Protein AF-A0A522NZZ8-F1 (afdb_monomer_lite)

Structure (mmCIF, N/CA/C/O backbone):
data_AF-A0A522NZZ8-F1
#
_entry.id   AF-A0A522NZZ8-F1
#
loop_
_atom_site.group_PDB
_atom_site.id
_atom_site.type_symbol
_atom_site.label_atom_id
_atom_site.label_alt_id
_atom_site.label_comp_id
_atom_site.label_asym_id
_atom_site.label_entity_id
_atom_site.label_seq_id
_atom_site.pdbx_PDB_ins_code
_atom_site.Cartn_x
_atom_site.Cartn_y
_atom_site.Cartn_z
_atom_site.occupancy
_atom_site.B_iso_or_equiv
_atom_site.auth_seq_id
_atom_site.auth_comp_id
_atom_site.auth_asym_id
_atom_site.auth_atom_id
_atom_site.pdbx_PDB_model_num
ATOM 1 N N . MET A 1 1 ? -1.265 -21.704 15.848 1.00 38.22 1 MET A N 1
ATOM 2 C CA . MET A 1 1 ? -2.306 -20.885 16.507 1.00 38.22 1 MET A CA 1
ATOM 3 C C . MET A 1 1 ? -2.219 -19.507 15.885 1.00 38.22 1 MET A C 1
ATOM 5 O O . MET A 1 1 ? -1.137 -18.942 15.918 1.00 38.22 1 MET A O 1
ATOM 9 N N . THR A 1 2 ? -3.279 -19.025 15.243 1.00 56.47 2 THR A N 1
ATOM 10 C CA . THR A 1 2 ? -3.314 -17.688 14.629 1.00 56.47 2 THR A CA 1
ATOM 11 C C . THR A 1 2 ? -3.551 -16.640 15.713 1.00 56.47 2 THR A C 1
ATOM 13 O O . THR A 1 2 ? -4.432 -16.822 16.555 1.00 56.47 2 THR A O 1
ATOM 16 N N . LEU A 1 3 ? -2.747 -15.577 15.728 1.00 60.06 3 LEU A N 1
ATOM 17 C CA . LEU A 1 3 ? -2.950 -14.445 16.633 1.00 60.06 3 LEU A CA 1
ATOM 18 C C . LEU A 1 3 ? -4.234 -13.693 16.232 1.00 60.06 3 LEU A C 1
ATOM 20 O O . LEU A 1 3 ? -4.506 -13.579 15.037 1.00 60.06 3 LEU A O 1
ATOM 24 N N . PRO A 1 4 ? -5.035 -13.203 17.194 1.00 67.12 4 PRO A N 1
ATOM 25 C CA . PRO A 1 4 ? -6.238 -12.439 16.883 1.00 67.12 4 PRO A CA 1
ATOM 26 C C . PRO A 1 4 ? -5.893 -11.102 16.209 1.00 67.12 4 PRO A C 1
ATOM 28 O O . PRO A 1 4 ? -4.883 -10.476 16.540 1.00 67.12 4 PRO A O 1
ATOM 31 N N . THR A 1 5 ? -6.742 -10.647 15.284 1.00 71.31 5 THR A N 1
ATOM 32 C CA . THR A 1 5 ? -6.598 -9.335 14.629 1.00 71.31 5 THR A CA 1
ATOM 33 C C . THR A 1 5 ? -6.908 -8.193 15.602 1.00 71.31 5 THR A C 1
ATOM 35 O O . THR A 1 5 ? -7.588 -8.378 16.616 1.00 71.31 5 THR A O 1
ATOM 38 N N . SER A 1 6 ? -6.461 -6.974 15.282 1.00 75.81 6 SER A N 1
ATOM 39 C CA . SER A 1 6 ? -6.810 -5.776 16.060 1.00 75.81 6 SER A CA 1
ATOM 40 C C . SER A 1 6 ? -8.327 -5.589 16.181 1.00 75.81 6 SER A C 1
ATOM 42 O O . SER A 1 6 ? -8.812 -5.262 17.262 1.00 75.81 6 SER A O 1
ATOM 44 N N . SER A 1 7 ? -9.094 -5.848 15.116 1.00 75.69 7 SER A N 1
ATOM 45 C CA . SER A 1 7 ? -10.559 -5.766 15.150 1.00 75.69 7 SER A CA 1
ATOM 46 C C . SER A 1 7 ? -11.206 -6.824 16.040 1.00 75.69 7 SER A C 1
ATOM 48 O O . SER A 1 7 ? -12.171 -6.516 16.743 1.00 75.69 7 SER A O 1
ATOM 50 N N . GLN A 1 8 ? -10.658 -8.041 16.080 1.00 76.12 8 GLN A N 1
ATOM 51 C CA . GLN A 1 8 ? -11.112 -9.097 16.986 1.00 76.12 8 GLN A CA 1
ATOM 52 C C . GLN A 1 8 ? -10.849 -8.720 18.446 1.00 76.12 8 GLN A C 1
ATOM 54 O O . GLN A 1 8 ? -11.754 -8.829 19.270 1.00 76.12 8 GLN A O 1
ATOM 59 N N . LEU A 1 9 ? -9.656 -8.204 18.761 1.00 80.81 9 LEU A N 1
ATOM 60 C CA . LEU A 1 9 ? -9.330 -7.723 20.108 1.00 80.81 9 LEU A CA 1
ATOM 61 C C . LEU A 1 9 ? -10.238 -6.564 20.535 1.00 80.81 9 LEU A C 1
ATOM 63 O O . LEU A 1 9 ? -10.758 -6.570 21.647 1.00 80.81 9 LEU A O 1
ATOM 67 N N . ILE A 1 10 ? -10.478 -5.597 19.647 1.00 83.56 10 ILE A N 1
ATOM 68 C CA . ILE A 1 10 ? -11.380 -4.476 19.929 1.00 83.56 10 ILE A CA 1
ATOM 69 C C . ILE A 1 10 ? -12.821 -4.963 20.120 1.00 83.56 10 ILE A C 1
ATOM 71 O O . ILE A 1 10 ? -13.505 -4.478 21.014 1.00 83.56 10 ILE A O 1
ATOM 75 N N . SER A 1 11 ? -13.278 -5.942 19.339 1.00 81.31 11 SER A N 1
ATOM 76 C CA . SER A 1 11 ? -14.623 -6.514 19.490 1.00 81.31 11 SER A CA 1
ATOM 77 C C . SER A 1 11 ? -14.800 -7.215 20.838 1.00 81.31 11 SER A C 1
ATOM 79 O O . SER A 1 11 ? -15.838 -7.048 21.471 1.00 81.31 11 SER A O 1
ATOM 81 N N . VAL A 1 12 ? -13.775 -7.933 21.312 1.00 85.50 12 VAL A N 1
ATOM 82 C CA . VAL A 1 12 ? -13.773 -8.531 22.658 1.00 85.50 12 VAL A CA 1
ATOM 83 C C . VAL A 1 12 ? -13.816 -7.445 23.733 1.00 85.50 12 VAL A C 1
ATOM 85 O O . VAL A 1 12 ? -14.644 -7.521 24.630 1.00 85.50 12 VAL A O 1
ATOM 88 N N . ILE A 1 13 ? -12.992 -6.396 23.620 1.00 84.19 13 ILE A N 1
ATOM 89 C CA . ILE A 1 13 ? -13.006 -5.274 24.575 1.00 84.19 13 ILE A CA 1
ATOM 90 C C . ILE A 1 13 ? -14.387 -4.606 24.623 1.00 84.19 13 ILE A C 1
ATOM 92 O O . ILE A 1 13 ? -14.871 -4.288 25.705 1.00 84.19 13 ILE A O 1
ATOM 96 N N . ARG A 1 14 ? -15.035 -4.404 23.470 1.00 84.25 14 ARG A N 1
ATOM 97 C CA . ARG A 1 14 ? -16.388 -3.830 23.395 1.00 84.25 14 ARG A CA 1
ATOM 98 C C . ARG A 1 14 ? -17.417 -4.708 24.109 1.00 84.25 14 ARG A C 1
ATOM 100 O O . ARG A 1 14 ? -18.174 -4.186 24.919 1.00 84.25 14 ARG A O 1
ATOM 107 N N . ALA A 1 15 ? -17.389 -6.021 23.869 1.00 84.25 15 ALA A N 1
ATOM 108 C CA . ALA A 1 15 ? -18.287 -6.969 24.529 1.00 84.25 15 ALA A CA 1
ATOM 109 C C . ALA A 1 15 ? -18.097 -6.981 26.057 1.00 84.25 15 ALA A C 1
ATOM 111 O O . ALA A 1 15 ? -19.073 -6.912 26.795 1.00 84.25 15 ALA A O 1
ATOM 112 N N . GLU A 1 16 ? -16.849 -6.975 26.533 1.00 83.38 16 GLU A N 1
ATOM 113 C CA . GLU A 1 16 ? -16.526 -6.930 27.967 1.00 83.38 16 GLU A CA 1
ATOM 114 C C . GLU A 1 16 ? -16.977 -5.615 28.625 1.00 83.38 16 GLU A C 1
ATOM 116 O O . GLU A 1 16 ? -17.480 -5.615 29.750 1.00 83.38 16 GLU A O 1
ATOM 121 N N . ILE A 1 17 ? -16.831 -4.481 27.928 1.00 82.06 17 ILE A N 1
ATOM 122 C CA . ILE A 1 17 ? -17.330 -3.172 28.381 1.00 82.06 17 ILE A CA 1
ATOM 123 C C . ILE A 1 17 ? -18.863 -3.189 28.475 1.00 82.06 17 ILE A C 1
ATOM 125 O O . ILE A 1 17 ? -19.416 -2.719 29.468 1.00 82.06 17 ILE A O 1
ATOM 129 N N . GLU A 1 18 ? -19.555 -3.737 27.476 1.00 80.56 18 GLU A N 1
ATOM 130 C CA . GLU A 1 18 ? -21.018 -3.835 27.463 1.00 80.56 18 GLU A CA 1
ATOM 131 C C . GLU A 1 18 ? -21.538 -4.750 28.586 1.00 80.56 18 GLU A C 1
ATOM 133 O O . GLU A 1 18 ? -22.428 -4.357 29.348 1.00 80.56 18 GLU A O 1
ATOM 138 N N . GLU A 1 19 ? -20.939 -5.932 28.754 1.00 82.19 19 GLU A N 1
ATOM 139 C CA . GLU A 1 19 ? -21.300 -6.901 29.795 1.00 82.19 19 GLU A CA 1
ATOM 140 C C . GLU A 1 19 ? -21.010 -6.366 31.202 1.00 82.19 19 GLU A C 1
ATOM 142 O O . GLU A 1 19 ? -21.850 -6.465 32.097 1.00 82.19 19 GLU A O 1
ATOM 147 N N . THR A 1 20 ? -19.852 -5.733 31.403 1.00 77.31 20 THR A N 1
ATOM 148 C CA . THR A 1 20 ? -19.467 -5.208 32.718 1.00 77.31 20 THR A CA 1
ATOM 149 C C . THR A 1 20 ? -20.342 -4.025 33.126 1.00 77.31 20 THR A C 1
ATOM 151 O O . THR A 1 20 ? -20.675 -3.880 34.302 1.00 77.31 20 THR A O 1
ATOM 154 N N . ILE A 1 21 ? -20.717 -3.152 32.185 1.00 69.81 21 ILE A N 1
ATOM 155 C CA . ILE A 1 21 ? -21.315 -1.857 32.530 1.00 69.81 21 ILE A CA 1
ATOM 156 C C . ILE A 1 21 ? -22.843 -1.855 32.479 1.00 69.81 21 ILE A C 1
ATOM 158 O O . ILE A 1 21 ? -23.465 -1.043 33.170 1.00 69.81 21 ILE A O 1
ATOM 162 N N . SER A 1 22 ? -23.466 -2.812 31.788 1.00 65.00 22 SER A N 1
ATOM 163 C CA . SER A 1 22 ? -24.928 -2.989 31.788 1.00 65.00 22 SER A CA 1
ATOM 164 C C . SER A 1 22 ? -25.544 -3.219 33.186 1.00 65.00 22 SER A C 1
ATOM 166 O O . SER A 1 22 ? -26.765 -3.191 33.318 1.00 65.00 22 SER A O 1
ATOM 168 N N . GLY A 1 23 ? -24.729 -3.344 34.246 1.00 64.88 23 GLY A N 1
ATOM 169 C CA . GLY A 1 23 ? -25.171 -3.385 35.646 1.00 64.88 23 GLY A CA 1
ATOM 170 C C . GLY A 1 23 ? -24.602 -2.322 36.603 1.00 64.88 23 GLY A C 1
ATOM 171 O O . GLY A 1 23 ? -24.913 -2.390 37.791 1.00 64.88 23 GLY A O 1
ATOM 172 N N . ILE A 1 24 ? -23.767 -1.367 36.162 1.00 67.19 24 ILE A N 1
ATOM 173 C CA . ILE A 1 24 ? -22.992 -0.500 37.088 1.00 67.19 24 ILE A CA 1
ATOM 174 C C . ILE A 1 24 ? -23.601 0.895 37.294 1.00 67.19 24 ILE A C 1
ATOM 176 O O . ILE A 1 24 ? -23.444 1.475 38.371 1.00 67.19 24 ILE A O 1
ATOM 180 N N . SER A 1 25 ? -24.276 1.476 36.298 1.00 65.44 25 SER A N 1
ATOM 181 C CA . SER A 1 25 ? -24.805 2.837 36.439 1.00 65.44 25 SER A CA 1
ATOM 182 C C . SER A 1 25 ? -25.988 3.134 35.526 1.00 65.44 25 SER A C 1
ATOM 184 O O . SER A 1 25 ? -25.906 2.949 34.318 1.00 65.44 25 SER A O 1
ATOM 186 N N . GLU A 1 26 ? -27.052 3.690 36.108 1.00 75.19 26 GLU A N 1
ATOM 187 C CA . GLU A 1 26 ? -28.173 4.294 35.378 1.00 75.19 26 GLU A CA 1
ATOM 188 C C . GLU A 1 26 ? -27.945 5.794 35.089 1.00 75.19 26 GLU A C 1
ATOM 190 O O . GLU A 1 26 ? -28.831 6.445 34.539 1.00 75.19 26 GLU A O 1
ATOM 195 N N . ASP A 1 27 ? -26.787 6.378 35.459 1.00 82.31 27 ASP A N 1
ATOM 196 C CA . ASP A 1 27 ? -26.503 7.795 35.181 1.00 82.31 27 ASP A CA 1
ATOM 197 C C . ASP A 1 27 ? -26.426 8.008 33.657 1.00 82.31 27 ASP A C 1
ATOM 199 O O . ASP A 1 27 ? -25.494 7.505 33.013 1.00 82.31 27 ASP A O 1
ATOM 203 N N . PRO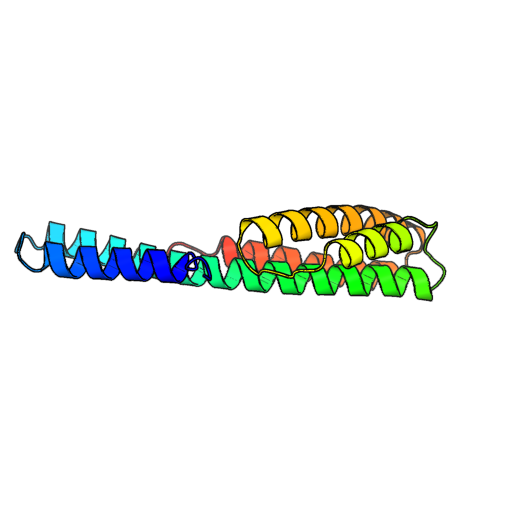 A 1 28 ? -27.341 8.800 33.062 1.00 79.50 28 PRO A N 1
ATOM 204 C CA . PRO A 1 28 ? -27.383 9.009 31.617 1.00 79.50 28 PRO A CA 1
ATOM 205 C C . PRO A 1 28 ? -26.073 9.559 31.043 1.00 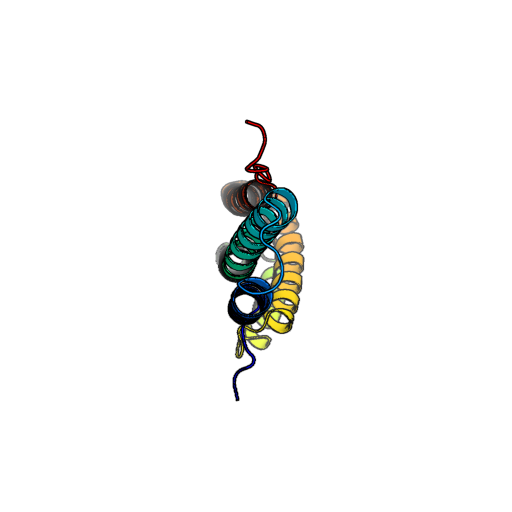79.50 28 PRO A C 1
ATOM 207 O O . PRO A 1 28 ? -25.749 9.318 29.883 1.00 79.50 28 PRO A O 1
ATOM 210 N N . ARG A 1 29 ? -25.280 10.285 31.843 1.00 80.81 29 ARG A N 1
ATOM 211 C CA . ARG A 1 29 ? -23.979 10.818 31.410 1.00 80.81 29 ARG A CA 1
ATOM 212 C C . ARG A 1 29 ? -22.946 9.713 31.232 1.00 80.81 29 ARG A C 1
ATOM 214 O O . ARG A 1 29 ? -22.153 9.774 30.294 1.00 80.81 29 ARG A O 1
ATOM 221 N N . ILE A 1 30 ? -22.955 8.718 32.118 1.00 79.62 30 ILE A N 1
ATOM 222 C CA . ILE A 1 30 ? -22.047 7.569 32.053 1.00 79.62 30 ILE A CA 1
ATOM 223 C C . ILE A 1 30 ? -22.430 6.697 30.857 1.00 79.62 30 ILE A C 1
ATOM 225 O O . ILE A 1 30 ? -21.567 6.376 30.044 1.00 79.62 30 ILE A O 1
ATOM 229 N N . VAL A 1 31 ? -23.725 6.423 30.680 1.00 79.50 31 VAL A N 1
ATOM 230 C CA . VAL A 1 31 ? -24.245 5.664 29.531 1.00 79.50 31 VAL A CA 1
ATOM 231 C C . VAL A 1 31 ? -23.899 6.340 28.197 1.00 79.50 31 VAL A C 1
ATOM 233 O O . VAL A 1 31 ? -23.410 5.683 27.275 1.00 79.50 31 VAL A O 1
ATOM 236 N N . ASN A 1 32 ? -24.067 7.664 28.098 1.00 81.06 32 ASN A N 1
ATOM 237 C CA . ASN A 1 32 ? -23.712 8.417 26.891 1.00 81.06 32 ASN A CA 1
ATOM 238 C C . ASN A 1 32 ? -22.203 8.395 26.609 1.00 81.06 32 ASN A C 1
ATOM 240 O O . ASN A 1 32 ? -21.794 8.183 25.469 1.00 81.06 32 ASN A O 1
ATOM 244 N N . CYS A 1 33 ? -21.367 8.580 27.636 1.00 81.44 33 CYS A N 1
ATOM 245 C CA . CYS A 1 33 ? -19.910 8.512 27.497 1.00 81.44 33 CYS A CA 1
ATOM 246 C C . CYS A 1 33 ? -19.459 7.140 26.972 1.00 81.44 33 CYS A C 1
ATOM 248 O O . CYS A 1 33 ? -18.619 7.054 26.081 1.00 81.44 33 CYS A O 1
ATOM 250 N N . LEU A 1 34 ? -20.059 6.061 27.470 1.00 79.94 34 LEU A N 1
ATOM 251 C CA . LEU A 1 34 ? -19.727 4.702 27.047 1.00 79.94 34 LEU A CA 1
ATOM 252 C C . LEU A 1 34 ? -20.212 4.389 25.640 1.00 79.94 34 LEU A C 1
ATOM 254 O O . LEU A 1 34 ? -19.481 3.769 24.879 1.00 79.94 34 LEU A O 1
ATOM 258 N N . SER A 1 35 ? -21.385 4.894 25.263 1.00 79.19 35 SER A N 1
ATOM 259 C CA . SER A 1 35 ? -21.873 4.805 23.883 1.00 79.19 35 SER A CA 1
ATOM 260 C C . SER A 1 35 ? -20.926 5.521 22.909 1.00 79.19 35 SER A C 1
ATOM 262 O O . SER A 1 35 ? -20.666 5.032 21.810 1.00 79.19 35 SER A O 1
ATOM 264 N N . MET A 1 36 ? -20.346 6.657 23.320 1.00 80.81 36 MET A N 1
ATOM 265 C CA . MET A 1 36 ? -19.300 7.330 22.543 1.00 80.81 36 MET A CA 1
ATOM 266 C C . MET A 1 36 ? -18.018 6.492 22.455 1.00 80.81 36 MET A C 1
ATOM 268 O O . MET A 1 36 ? -17.458 6.365 21.368 1.00 80.81 36 MET A O 1
ATOM 272 N N . VAL A 1 37 ? -17.556 5.907 23.568 1.00 83.19 37 VAL A N 1
ATOM 273 C CA . VAL A 1 37 ? -16.372 5.027 23.585 1.00 83.19 37 VAL A CA 1
ATOM 274 C C . VAL A 1 37 ? -16.582 3.810 22.684 1.00 83.19 37 VAL A C 1
ATOM 276 O O . VAL A 1 37 ? -15.697 3.491 21.894 1.00 83.19 37 VAL A O 1
ATOM 279 N N . ASP A 1 38 ? -17.752 3.175 22.739 1.00 82.06 38 ASP A N 1
ATOM 280 C CA . ASP A 1 38 ? -18.097 2.035 21.889 1.00 82.06 38 ASP A CA 1
ATOM 281 C C . ASP A 1 38 ? -18.066 2.403 20.398 1.00 82.06 38 ASP A C 1
ATOM 283 O O . ASP A 1 38 ? -17.427 1.720 19.597 1.00 82.06 38 ASP A O 1
ATOM 287 N N . SER A 1 39 ? -18.660 3.544 20.035 1.00 78.75 39 SER A N 1
ATOM 288 C CA . SER A 1 39 ? -18.628 4.073 18.665 1.00 78.75 39 SER A CA 1
ATOM 289 C C . SER A 1 39 ? -17.199 4.372 18.184 1.00 78.75 39 SER A C 1
ATOM 291 O O . SER A 1 39 ? -16.819 4.039 17.053 1.00 78.75 39 SER A O 1
ATOM 293 N N . MET A 1 40 ? -16.358 4.938 19.057 1.00 82.12 40 MET A N 1
ATOM 294 C CA . MET A 1 40 ? -14.941 5.168 18.762 1.00 82.12 40 MET A CA 1
ATOM 295 C C . MET A 1 40 ? -14.187 3.851 18.556 1.00 82.12 40 MET A C 1
ATOM 297 O O . MET A 1 40 ? -13.440 3.726 17.587 1.00 82.12 40 MET A O 1
ATOM 301 N N . LEU A 1 41 ? -14.402 2.855 19.418 1.00 83.06 41 LEU A N 1
ATOM 302 C CA . LEU A 1 41 ? -13.787 1.532 19.298 1.00 83.06 41 LEU A CA 1
ATOM 303 C C . LEU A 1 41 ? -14.233 0.818 18.014 1.00 83.06 41 LEU A C 1
ATOM 305 O O . LEU A 1 41 ? -13.388 0.302 17.286 1.00 83.06 41 LEU A O 1
ATOM 309 N N . ALA A 1 42 ? -15.525 0.852 17.679 1.00 77.62 42 ALA A N 1
ATOM 310 C CA . ALA A 1 42 ? -16.053 0.302 16.430 1.00 77.62 42 ALA A CA 1
ATOM 311 C C . ALA A 1 42 ? -15.371 0.925 15.202 1.00 77.62 42 ALA A C 1
ATOM 313 O O . ALA A 1 42 ? -14.934 0.222 14.290 1.00 77.62 42 ALA A O 1
ATOM 314 N N . THR A 1 43 ? -15.217 2.250 15.217 1.00 77.75 43 THR A N 1
ATOM 315 C CA . THR A 1 43 ? -14.545 2.996 14.149 1.00 77.75 43 THR A CA 1
ATOM 316 C C . THR A 1 43 ? -13.065 2.622 14.048 1.00 77.75 43 THR A C 1
ATOM 318 O O . THR A 1 43 ? -12.553 2.430 12.945 1.00 77.75 43 THR A O 1
ATOM 321 N N . ILE A 1 44 ? -12.364 2.482 15.179 1.00 79.31 44 ILE A N 1
ATOM 322 C CA . ILE A 1 44 ? -10.952 2.071 15.206 1.00 79.31 44 ILE A CA 1
ATOM 323 C C . ILE A 1 44 ? -10.791 0.646 14.665 1.00 79.31 44 ILE A C 1
ATOM 325 O O . ILE A 1 44 ? -9.885 0.415 13.871 1.00 79.31 44 ILE A O 1
ATOM 329 N N . ALA A 1 45 ? -11.677 -0.286 15.024 1.00 75.75 45 ALA A N 1
ATOM 330 C CA . ALA A 1 45 ? -11.619 -1.666 14.542 1.00 75.75 45 ALA A CA 1
ATOM 331 C C . ALA A 1 45 ? -11.705 -1.746 13.012 1.00 75.75 45 ALA A C 1
ATOM 333 O O . ALA A 1 45 ? -10.846 -2.358 12.381 1.00 75.75 45 ALA A O 1
ATOM 334 N N . ILE A 1 46 ? -12.690 -1.061 12.422 1.00 72.44 46 ILE A N 1
ATOM 335 C CA . ILE A 1 46 ? -12.869 -0.994 10.964 1.00 72.44 46 ILE A CA 1
ATOM 336 C C . ILE A 1 46 ? -11.639 -0.364 10.301 1.00 72.44 46 ILE A C 1
ATOM 338 O O . ILE A 1 46 ? -11.148 -0.857 9.287 1.00 72.44 46 ILE A O 1
ATOM 342 N N . ARG A 1 47 ? -11.105 0.714 10.888 1.00 74.50 47 ARG A N 1
ATOM 343 C CA . ARG A 1 47 ? -9.910 1.387 10.366 1.00 74.50 47 ARG A CA 1
ATOM 344 C C . ARG A 1 47 ? -8.678 0.492 10.394 1.00 74.50 47 ARG A C 1
ATOM 346 O O . ARG A 1 47 ? -7.935 0.504 9.423 1.00 74.50 47 ARG A O 1
ATOM 353 N N . CYS A 1 48 ? -8.465 -0.271 11.464 1.00 75.00 48 CYS A N 1
ATOM 354 C CA . CYS A 1 48 ? -7.328 -1.182 11.558 1.00 75.00 48 CYS A CA 1
ATOM 355 C C . CYS A 1 48 ? -7.379 -2.282 10.489 1.00 75.00 48 CYS A C 1
ATOM 357 O O . CYS A 1 48 ? -6.343 -2.599 9.908 1.00 75.00 48 CYS A O 1
ATOM 359 N N . ASP A 1 49 ? -8.561 -2.833 10.204 1.00 73.69 49 ASP A N 1
ATOM 360 C CA . ASP A 1 49 ? -8.710 -3.863 9.169 1.00 73.69 49 ASP A CA 1
ATOM 361 C C . ASP A 1 49 ? -8.523 -3.285 7.762 1.00 73.69 49 ASP A C 1
ATOM 363 O O . ASP A 1 49 ? -7.838 -3.875 6.924 1.00 73.69 49 ASP A O 1
ATOM 367 N N . HIS A 1 50 ? -9.074 -2.096 7.510 1.00 79.12 50 HIS A N 1
ATOM 368 C CA . HIS A 1 50 ? -8.886 -1.409 6.234 1.00 79.12 50 HIS A CA 1
ATOM 369 C C . HIS A 1 50 ? -7.430 -0.975 6.014 1.00 79.12 50 HIS A C 1
ATOM 371 O O . HIS A 1 50 ? -6.939 -1.082 4.896 1.00 79.12 50 HIS A O 1
ATOM 377 N N . GLU A 1 51 ? -6.715 -0.548 7.061 1.00 82.19 51 GLU A N 1
ATOM 378 C CA . GLU A 1 51 ? -5.305 -0.143 6.973 1.00 82.19 51 GLU A CA 1
ATOM 379 C C . GLU A 1 51 ? -4.419 -1.296 6.484 1.00 82.19 51 GLU A C 1
ATOM 381 O O . GLU A 1 51 ? -3.621 -1.099 5.572 1.00 82.19 51 GLU A O 1
ATOM 386 N N . ILE A 1 52 ? -4.610 -2.514 7.005 1.00 83.38 52 ILE A N 1
ATOM 387 C CA . ILE A 1 52 ? -3.869 -3.698 6.537 1.00 83.38 52 ILE A CA 1
ATOM 388 C C . ILE A 1 52 ? -4.190 -3.997 5.068 1.00 83.38 52 ILE A C 1
ATOM 390 O O . ILE A 1 52 ? -3.272 -4.195 4.271 1.00 83.38 52 ILE A O 1
ATOM 394 N N . GLY A 1 53 ? -5.474 -3.990 4.694 1.00 85.00 53 GLY A N 1
ATOM 395 C CA . GLY A 1 53 ? -5.893 -4.224 3.310 1.00 85.00 53 GLY A CA 1
ATOM 396 C C . GLY A 1 53 ? -5.305 -3.203 2.332 1.00 85.00 53 GLY A C 1
ATOM 397 O O . GLY A 1 53 ? -4.835 -3.570 1.256 1.00 85.00 53 GLY A O 1
ATOM 398 N N . TRP A 1 54 ? -5.258 -1.930 2.725 1.00 88.19 54 TRP A N 1
ATOM 399 C CA . TRP A 1 54 ? -4.650 -0.872 1.920 1.00 88.19 54 TRP A CA 1
ATOM 400 C C . TRP A 1 54 ? -3.141 -1.015 1.801 1.00 88.19 54 TRP A C 1
ATOM 402 O O . TRP A 1 54 ? -2.611 -0.827 0.712 1.00 88.19 54 TRP A O 1
ATOM 412 N N . MET A 1 55 ? -2.450 -1.380 2.881 1.00 90.50 55 MET A N 1
ATOM 413 C CA . MET A 1 55 ? -1.007 -1.609 2.831 1.00 90.50 55 MET A CA 1
ATOM 414 C C . MET A 1 55 ? -0.655 -2.733 1.856 1.00 90.50 55 MET A C 1
ATOM 416 O O . MET A 1 55 ? 0.291 -2.578 1.093 1.00 90.50 55 MET A O 1
ATOM 420 N N . ILE A 1 56 ? -1.426 -3.825 1.845 1.00 90.88 56 ILE A N 1
ATOM 421 C CA . ILE A 1 56 ? -1.243 -4.936 0.898 1.00 90.88 56 ILE A CA 1
ATOM 422 C C . ILE A 1 56 ? -1.499 -4.465 -0.536 1.00 90.88 56 ILE A C 1
ATOM 424 O O . ILE A 1 56 ? -0.637 -4.628 -1.392 1.00 90.88 56 ILE A O 1
ATOM 428 N N . SER A 1 57 ? -2.631 -3.799 -0.779 1.00 91.44 57 SER A N 1
ATOM 429 C CA . SER A 1 57 ? -2.952 -3.269 -2.110 1.00 91.44 57 SER A CA 1
ATOM 430 C C . SER A 1 57 ? -1.889 -2.294 -2.624 1.00 91.44 57 SER A C 1
ATOM 432 O O . SER A 1 57 ? -1.595 -2.278 -3.815 1.00 91.44 57 SER A O 1
ATOM 434 N N . GLU A 1 58 ? -1.313 -1.470 -1.749 1.00 93.88 58 GLU A N 1
ATOM 435 C CA . GLU A 1 58 ? -0.269 -0.523 -2.135 1.00 93.88 58 GLU A CA 1
ATOM 436 C C . GLU A 1 58 ? 1.079 -1.222 -2.382 1.00 93.88 58 GLU A C 1
ATOM 438 O O . GLU A 1 58 ? 1.817 -0.817 -3.277 1.00 93.88 58 GLU A O 1
ATOM 443 N N . ILE A 1 59 ? 1.399 -2.289 -1.638 1.00 94.62 59 ILE A N 1
ATOM 444 C CA . ILE A 1 59 ? 2.561 -3.145 -1.927 1.00 94.62 59 ILE A CA 1
ATOM 445 C C . ILE A 1 59 ? 2.453 -3.711 -3.350 1.00 94.62 59 ILE A C 1
ATOM 447 O O . ILE A 1 59 ? 3.426 -3.618 -4.101 1.00 94.62 59 ILE A O 1
ATOM 451 N N . ASP A 1 60 ? 1.283 -4.232 -3.726 1.00 94.69 60 ASP A N 1
ATOM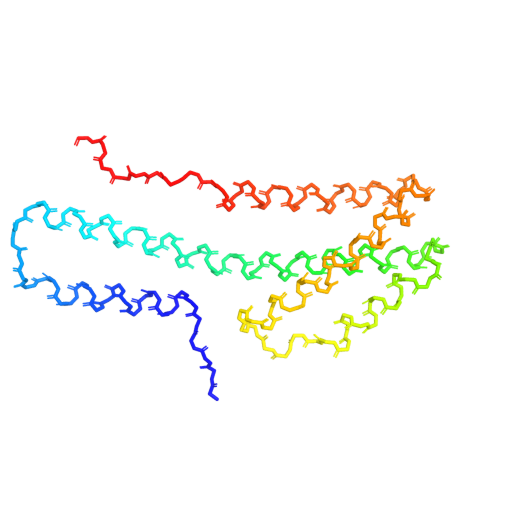 452 C CA . ASP A 1 60 ? 1.037 -4.792 -5.061 1.00 94.69 60 ASP A CA 1
ATOM 453 C C . ASP A 1 60 ? 1.155 -3.718 -6.153 1.00 94.69 60 ASP A C 1
ATOM 455 O O . ASP A 1 60 ? 1.861 -3.907 -7.142 1.00 94.69 60 ASP A O 1
ATOM 459 N N . ASP A 1 61 ? 0.552 -2.544 -5.942 1.00 95.75 61 ASP A N 1
ATOM 460 C CA . ASP A 1 61 ? 0.649 -1.403 -6.861 1.00 95.75 61 ASP A CA 1
ATOM 461 C C . ASP A 1 61 ? 2.100 -0.955 -7.110 1.00 95.75 61 ASP A C 1
ATOM 463 O O . ASP A 1 61 ? 2.477 -0.600 -8.233 1.00 95.75 61 ASP A O 1
ATOM 467 N N . ILE A 1 62 ? 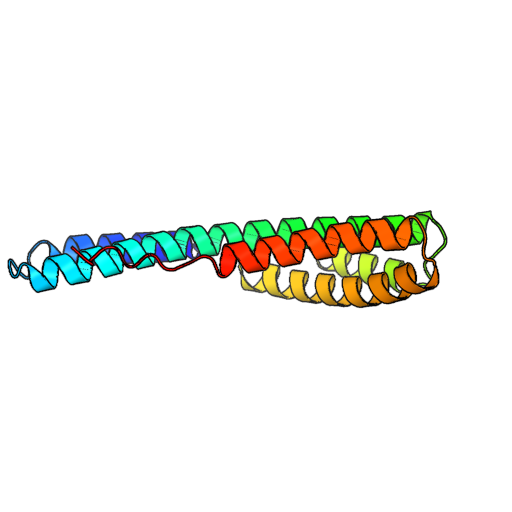2.921 -0.945 -6.056 1.00 97.06 62 ILE A N 1
ATOM 468 C CA . ILE A 1 62 ? 4.338 -0.583 -6.141 1.00 97.06 62 ILE A CA 1
ATOM 469 C C . ILE A 1 62 ? 5.133 -1.682 -6.855 1.00 97.06 62 ILE A C 1
ATOM 471 O O . ILE A 1 62 ? 5.993 -1.367 -7.680 1.00 97.06 62 ILE A O 1
ATOM 475 N N . ALA A 1 63 ? 4.855 -2.955 -6.566 1.00 97.00 63 ALA A N 1
ATOM 476 C CA . ALA A 1 63 ? 5.495 -4.076 -7.245 1.00 97.00 63 ALA A CA 1
ATOM 477 C C . ALA A 1 63 ? 5.190 -4.059 -8.752 1.00 97.00 63 ALA A C 1
ATOM 479 O O . ALA A 1 63 ? 6.105 -4.186 -9.565 1.00 97.00 63 ALA A O 1
ATOM 480 N N . ASP A 1 64 ? 3.939 -3.799 -9.132 1.00 97.19 64 ASP A N 1
ATOM 481 C CA . ASP A 1 64 ? 3.517 -3.644 -10.525 1.00 97.19 64 ASP A CA 1
ATOM 482 C C . ASP A 1 64 ? 4.226 -2.477 -11.227 1.00 97.19 64 ASP A C 1
ATOM 484 O O . ASP A 1 64 ? 4.617 -2.587 -12.393 1.00 97.19 64 ASP A O 1
ATOM 488 N N . LEU A 1 65 ? 4.395 -1.340 -10.542 1.00 97.56 65 LEU A N 1
ATOM 489 C CA . LEU A 1 65 ? 5.154 -0.205 -11.071 1.00 97.56 65 LEU A CA 1
ATOM 490 C C . LEU A 1 65 ? 6.619 -0.583 -11.309 1.00 97.56 65 LEU A C 1
ATOM 492 O O . LEU A 1 65 ? 7.155 -0.291 -12.379 1.00 97.56 65 LEU A O 1
ATOM 496 N N . ALA A 1 66 ? 7.257 -1.228 -10.335 1.00 97.62 66 ALA A N 1
ATOM 497 C CA . ALA A 1 66 ? 8.644 -1.656 -10.446 1.00 97.62 66 ALA A CA 1
ATOM 498 C C . ALA A 1 66 ? 8.834 -2.657 -11.596 1.00 97.62 66 ALA A C 1
ATOM 500 O O . ALA A 1 66 ? 9.761 -2.507 -12.389 1.00 97.62 66 ALA A O 1
ATOM 501 N N . ASP A 1 67 ? 7.934 -3.635 -11.731 1.00 97.75 67 ASP A N 1
ATOM 502 C CA . ASP A 1 67 ? 8.016 -4.676 -12.763 1.00 97.75 67 ASP A CA 1
ATOM 503 C C . ASP A 1 67 ? 7.902 -4.057 -14.160 1.00 97.75 67 ASP A C 1
ATOM 505 O O . ASP A 1 67 ? 8.703 -4.329 -15.053 1.00 97.75 67 ASP A O 1
ATOM 509 N N . ARG A 1 68 ? 6.989 -3.094 -14.308 1.00 97.12 68 ARG A N 1
ATOM 510 C CA . ARG A 1 68 ? 6.848 -2.285 -15.519 1.00 97.12 68 ARG A CA 1
ATOM 511 C C . ARG A 1 68 ? 8.114 -1.508 -15.875 1.00 97.12 68 ARG A C 1
ATOM 513 O O . ARG A 1 68 ? 8.501 -1.508 -17.037 1.00 97.12 68 ARG A O 1
ATOM 520 N N . LEU A 1 69 ? 8.775 -0.872 -14.906 1.00 97.12 69 LEU A N 1
ATOM 521 C CA . LEU A 1 69 ? 10.032 -0.152 -15.158 1.00 97.12 69 LEU A CA 1
ATOM 522 C C . LEU A 1 69 ? 11.156 -1.091 -15.624 1.00 97.12 69 LEU A C 1
ATOM 524 O O . LEU A 1 69 ? 11.962 -0.705 -16.473 1.00 97.12 69 LEU A O 1
ATOM 528 N N . VAL A 1 70 ? 11.186 -2.325 -15.112 1.00 97.56 70 VAL A N 1
ATOM 529 C CA . VAL A 1 70 ? 12.117 -3.369 -15.567 1.00 97.56 70 VAL A CA 1
ATOM 530 C C . VAL A 1 70 ? 11.799 -3.791 -17.002 1.00 97.56 70 VAL A C 1
ATOM 532 O O . VAL A 1 70 ? 12.692 -3.804 -17.849 1.00 97.56 70 VAL A O 1
ATOM 535 N N . VAL A 1 71 ? 10.533 -4.098 -17.301 1.00 96.94 71 VAL A N 1
ATOM 536 C CA . VAL A 1 71 ? 10.084 -4.535 -18.636 1.00 96.94 71 VAL A CA 1
ATOM 537 C C . VAL A 1 71 ? 10.303 -3.456 -19.697 1.00 96.94 71 VAL A C 1
ATOM 539 O O . VAL A 1 71 ? 10.732 -3.767 -20.809 1.00 96.94 71 VAL A O 1
ATOM 542 N N . ASP A 1 72 ? 10.068 -2.192 -19.350 1.00 95.56 72 ASP A N 1
ATOM 543 C CA . ASP A 1 72 ? 10.242 -1.050 -20.250 1.00 95.56 72 ASP A CA 1
ATOM 544 C C . ASP A 1 72 ? 11.730 -0.690 -20.472 1.00 95.56 72 ASP A C 1
ATOM 546 O O . ASP A 1 72 ? 12.041 0.217 -21.247 1.00 95.56 72 ASP A O 1
ATOM 550 N N . GLY A 1 73 ? 12.664 -1.392 -19.814 1.00 95.75 73 GLY A N 1
ATOM 551 C CA . GLY A 1 73 ? 14.108 -1.171 -19.943 1.00 95.75 73 GLY A CA 1
ATOM 552 C C . GLY A 1 73 ? 14.596 0.130 -19.300 1.00 95.75 73 GLY A C 1
ATOM 553 O O . GLY A 1 73 ? 15.652 0.640 -19.670 1.00 95.75 73 GLY A O 1
ATOM 554 N N . VAL A 1 74 ? 13.813 0.681 -18.368 1.00 95.38 74 VAL A N 1
ATOM 555 C CA . VAL A 1 74 ? 14.130 1.909 -17.623 1.00 95.38 74 VAL A CA 1
ATOM 556 C C . VAL A 1 74 ? 14.987 1.610 -16.390 1.00 95.38 74 VAL A C 1
ATOM 558 O O . VAL A 1 74 ? 15.719 2.482 -15.928 1.00 95.38 74 VAL A O 1
ATOM 561 N N . ASP A 1 75 ? 14.892 0.392 -15.857 1.00 97.31 75 ASP A N 1
ATOM 562 C CA . ASP A 1 75 ? 15.613 -0.025 -14.656 1.00 97.31 75 ASP A CA 1
ATOM 563 C C . ASP A 1 75 ? 17.144 -0.015 -14.832 1.00 97.31 75 ASP A C 1
ATOM 565 O O . ASP A 1 75 ? 17.685 -0.531 -15.811 1.00 97.31 75 ASP A O 1
ATOM 569 N N . ASP A 1 76 ? 17.845 0.519 -13.829 1.00 95.19 76 ASP A N 1
ATOM 570 C CA . ASP A 1 76 ? 19.308 0.482 -13.695 1.00 95.19 76 ASP A CA 1
ATOM 571 C C . ASP A 1 76 ? 19.797 -0.641 -12.755 1.00 95.19 76 ASP A C 1
ATOM 573 O O . ASP A 1 76 ? 20.986 -0.736 -12.445 1.00 95.19 76 ASP A O 1
ATOM 577 N N . GLY A 1 77 ? 18.879 -1.509 -12.318 1.00 95.56 77 GLY A N 1
ATOM 578 C CA . GLY A 1 77 ? 19.098 -2.632 -11.410 1.00 95.56 77 GLY A CA 1
ATOM 579 C C . GLY A 1 77 ? 18.433 -2.434 -10.047 1.00 95.56 77 GLY A C 1
ATOM 580 O O . GLY A 1 77 ? 18.264 -3.399 -9.297 1.00 95.56 77 GLY A O 1
ATOM 581 N N . ARG A 1 78 ? 18.036 -1.204 -9.704 1.00 96.00 78 ARG A N 1
ATOM 582 C CA . ARG A 1 78 ? 17.395 -0.903 -8.417 1.00 96.00 78 ARG A CA 1
ATOM 583 C C . ARG A 1 78 ? 15.983 -1.468 -8.320 1.00 96.00 78 ARG A C 1
ATOM 585 O O . ARG A 1 78 ? 15.661 -2.094 -7.311 1.00 96.00 78 ARG A O 1
ATOM 592 N N . ALA A 1 79 ? 15.161 -1.313 -9.359 1.00 96.00 79 ALA A N 1
ATOM 593 C CA . ALA A 1 79 ? 13.788 -1.815 -9.351 1.00 96.00 79 ALA A CA 1
ATOM 594 C C . ALA A 1 79 ? 13.764 -3.350 -9.341 1.00 96.00 79 ALA A C 1
ATOM 596 O O . ALA A 1 79 ? 13.055 -3.948 -8.531 1.00 96.00 79 ALA A O 1
ATOM 597 N N . SER A 1 80 ? 14.592 -4.000 -10.164 1.00 96.81 80 SER A N 1
ATOM 598 C CA . SER A 1 80 ? 14.714 -5.464 -10.175 1.00 96.81 80 SER A CA 1
ATOM 599 C C . SER A 1 80 ? 15.263 -6.029 -8.859 1.00 96.81 80 SER A C 1
ATOM 601 O O . SER A 1 80 ? 14.721 -7.011 -8.345 1.00 96.81 80 SER A O 1
ATOM 603 N N . SER A 1 81 ? 16.279 -5.396 -8.258 1.00 96.44 81 SER A N 1
ATOM 604 C CA . SER A 1 81 ? 16.802 -5.810 -6.949 1.00 96.44 81 SER A CA 1
ATOM 605 C C . SER A 1 81 ? 15.780 -5.617 -5.828 1.00 96.44 81 SER A C 1
ATOM 607 O O . SER A 1 81 ? 15.651 -6.482 -4.960 1.00 96.44 81 SER A O 1
ATOM 609 N N . GLY A 1 82 ? 15.058 -4.496 -5.817 1.00 95.69 82 GLY A N 1
ATOM 610 C CA . GLY A 1 82 ? 14.041 -4.232 -4.803 1.00 95.69 82 GLY A CA 1
ATOM 611 C C . GLY A 1 82 ? 12.831 -5.161 -4.933 1.00 95.69 82 GLY A C 1
ATOM 612 O O . GLY A 1 82 ? 12.321 -5.630 -3.918 1.00 95.69 82 GLY A O 1
ATOM 613 N N . LEU A 1 83 ? 12.429 -5.517 -6.158 1.00 95.00 83 LEU A N 1
ATOM 614 C CA . LEU A 1 83 ? 11.416 -6.547 -6.412 1.00 95.00 83 LEU A CA 1
ATOM 615 C C . LEU A 1 83 ? 11.829 -7.918 -5.885 1.00 95.00 83 LEU A C 1
ATOM 617 O O . LEU A 1 83 ? 11.017 -8.595 -5.259 1.00 95.00 83 LEU A O 1
ATOM 621 N N . ALA A 1 84 ? 13.076 -8.332 -6.124 1.00 94.75 84 ALA A N 1
ATOM 622 C CA . ALA A 1 84 ? 13.587 -9.592 -5.595 1.00 94.75 84 ALA A CA 1
ATOM 623 C C . ALA A 1 84 ? 13.538 -9.600 -4.059 1.00 94.75 84 ALA A C 1
ATOM 625 O O . ALA A 1 84 ? 12.987 -10.523 -3.471 1.00 94.75 84 ALA A O 1
ATOM 626 N N . ALA A 1 85 ? 13.994 -8.521 -3.415 1.00 92.94 85 ALA A N 1
ATOM 627 C CA . ALA A 1 85 ? 13.933 -8.389 -1.960 1.00 92.94 85 ALA A CA 1
ATOM 628 C C . ALA A 1 85 ? 12.494 -8.373 -1.406 1.00 92.94 85 ALA A C 1
ATOM 630 O O . ALA A 1 85 ? 12.260 -8.828 -0.287 1.00 92.94 85 ALA A O 1
ATOM 631 N N . LEU A 1 86 ? 11.532 -7.839 -2.166 1.00 91.62 86 LEU A N 1
ATOM 632 C CA . LEU A 1 86 ? 10.119 -7.839 -1.793 1.00 91.62 86 LEU A CA 1
ATOM 633 C C . LEU A 1 86 ? 9.492 -9.236 -1.924 1.00 91.62 86 LEU A C 1
ATOM 635 O O . LEU A 1 86 ? 8.693 -9.613 -1.071 1.00 91.62 86 LEU A O 1
ATOM 639 N N . ARG A 1 87 ? 9.878 -10.001 -2.956 1.00 89.56 87 ARG A N 1
ATOM 640 C CA . ARG A 1 87 ? 9.440 -11.389 -3.190 1.00 89.56 87 ARG A CA 1
ATOM 641 C C . ARG A 1 87 ? 10.049 -12.365 -2.182 1.00 89.56 87 ARG A C 1
ATOM 643 O O . ARG A 1 87 ? 9.332 -13.204 -1.660 1.00 89.56 87 ARG A O 1
ATOM 650 N N . ASP A 1 88 ? 11.331 -12.214 -1.856 1.00 85.81 88 ASP A N 1
ATOM 651 C CA . ASP A 1 88 ? 12.014 -13.037 -0.845 1.00 85.81 88 ASP A CA 1
ATOM 652 C C . ASP A 1 88 ? 11.433 -12.838 0.566 1.00 85.81 88 ASP A C 1
ATOM 654 O O . ASP A 1 88 ? 11.590 -13.687 1.441 1.00 85.81 88 ASP A O 1
ATOM 658 N N . ALA A 1 89 ? 10.767 -11.705 0.796 1.00 80.69 89 ALA A N 1
ATOM 659 C CA . ALA A 1 89 ? 10.077 -11.381 2.036 1.00 80.69 89 ALA A CA 1
ATOM 660 C C . ALA A 1 89 ? 8.563 -11.647 1.944 1.00 80.69 89 ALA A C 1
ATOM 662 O O . ALA A 1 89 ? 7.794 -10.856 2.484 1.00 80.69 89 ALA A O 1
ATOM 663 N N . GLU A 1 90 ? 8.144 -12.699 1.233 1.00 75.31 90 GLU A N 1
ATOM 664 C CA . GLU A 1 90 ? 6.738 -13.051 0.987 1.00 75.31 90 GLU A CA 1
ATOM 665 C C . GLU A 1 90 ? 5.869 -12.988 2.263 1.00 75.31 90 GLU A C 1
ATOM 667 O O . GLU A 1 90 ? 6.291 -13.393 3.352 1.00 75.31 90 GLU A O 1
ATOM 672 N N . LEU A 1 91 ? 4.636 -12.469 2.132 1.00 75.56 91 LEU A N 1
ATOM 673 C CA . LEU A 1 91 ? 3.658 -12.433 3.227 1.00 75.56 91 LEU A CA 1
ATOM 674 C C . LEU A 1 91 ? 3.160 -13.852 3.521 1.00 75.56 91 LEU A C 1
ATOM 676 O O . LEU A 1 91 ? 2.116 -14.270 3.029 1.00 75.56 91 LEU A O 1
ATOM 680 N N . GLU A 1 92 ? 3.879 -14.588 4.363 1.00 74.25 92 GLU A N 1
ATOM 681 C CA . GLU A 1 92 ? 3.386 -15.867 4.893 1.00 74.25 92 GLU A CA 1
ATOM 682 C C . GLU A 1 92 ? 2.317 -15.667 5.986 1.00 74.25 92 GLU A C 1
ATOM 684 O O . GLU A 1 92 ? 1.493 -16.549 6.233 1.00 74.25 92 GLU A O 1
ATOM 689 N N . ASP A 1 93 ? 2.317 -14.500 6.642 1.00 73.56 93 ASP A N 1
ATOM 690 C CA . ASP A 1 93 ? 1.389 -14.141 7.715 1.00 73.56 93 ASP A CA 1
ATOM 691 C C . ASP A 1 93 ? 0.965 -12.666 7.611 1.00 73.56 93 ASP A C 1
ATOM 693 O O . ASP A 1 93 ? 1.791 -11.768 7.433 1.00 73.56 93 ASP A O 1
ATOM 697 N N . PHE A 1 94 ? -0.333 -12.412 7.780 1.00 75.62 94 PHE A N 1
ATOM 698 C CA . PHE A 1 94 ? -0.961 -11.090 7.677 1.00 75.62 94 PHE A CA 1
ATOM 699 C C . PHE A 1 94 ? -1.030 -10.348 9.016 1.00 75.62 94 PHE A C 1
ATOM 701 O O . PHE A 1 94 ? -1.834 -9.431 9.198 1.00 75.62 94 PHE A O 1
ATOM 708 N N . ASN A 1 95 ? -0.189 -10.723 9.979 1.00 78.12 95 ASN A N 1
ATOM 709 C CA . ASN A 1 95 ? -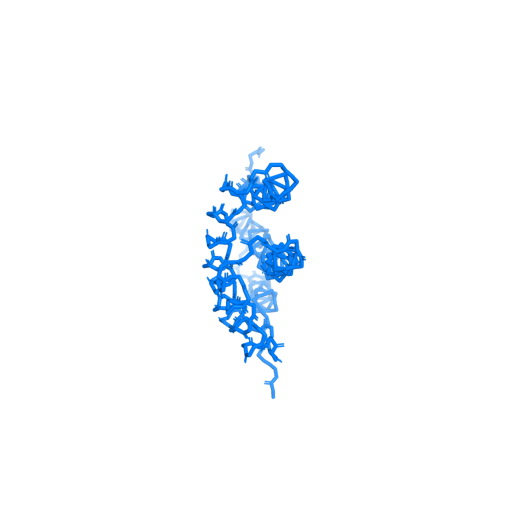0.073 -9.953 11.206 1.00 78.12 95 ASN A CA 1
ATOM 710 C C . ASN A 1 95 ? 0.479 -8.539 10.918 1.00 78.12 95 ASN A C 1
ATOM 712 O O . ASN A 1 95 ? 1.283 -8.314 10.008 1.00 78.12 95 ASN A O 1
ATOM 716 N N . THR A 1 96 ? 0.064 -7.563 11.727 1.00 75.75 96 THR A N 1
ATOM 717 C CA . THR A 1 96 ? 0.366 -6.140 11.510 1.00 75.75 96 THR A CA 1
ATOM 718 C C . THR A 1 96 ? 1.865 -5.836 11.449 1.00 75.75 96 THR A C 1
ATOM 720 O O . THR A 1 96 ? 2.277 -4.916 10.745 1.00 75.75 96 THR A O 1
ATOM 723 N N . ALA A 1 97 ? 2.697 -6.576 12.190 1.00 81.94 97 ALA A N 1
ATOM 724 C CA . ALA A 1 97 ? 4.140 -6.350 12.214 1.00 81.94 97 ALA A CA 1
ATOM 725 C C . ALA A 1 97 ? 4.795 -6.779 10.893 1.00 81.94 97 ALA A C 1
ATOM 727 O O . ALA A 1 97 ? 5.594 -6.020 10.338 1.00 81.94 97 ALA A O 1
ATOM 728 N N . THR A 1 98 ? 4.414 -7.945 10.365 1.00 85.00 98 THR A N 1
ATOM 729 C CA . THR A 1 98 ? 4.885 -8.448 9.069 1.00 85.00 98 THR A CA 1
ATOM 730 C C . THR A 1 98 ? 4.445 -7.520 7.938 1.00 85.00 98 THR A C 1
ATOM 732 O O . THR A 1 98 ? 5.291 -7.039 7.181 1.00 85.00 98 THR A O 1
ATOM 735 N N . VAL A 1 99 ? 3.154 -7.167 7.884 1.00 87.44 99 VAL A N 1
ATOM 736 C CA . VAL A 1 99 ? 2.609 -6.267 6.852 1.00 87.44 99 VAL A CA 1
ATOM 737 C C . VAL A 1 99 ? 3.301 -4.900 6.889 1.00 87.44 99 VAL A C 1
ATOM 739 O O . VAL A 1 99 ? 3.677 -4.366 5.847 1.00 87.44 99 VAL A O 1
ATOM 742 N N . ARG A 1 100 ? 3.577 -4.350 8.081 1.00 87.44 100 ARG A N 1
ATOM 743 C CA . ARG A 1 100 ? 4.353 -3.104 8.232 1.00 87.44 100 ARG A CA 1
ATOM 744 C C . ARG A 1 100 ? 5.776 -3.209 7.713 1.00 87.44 100 ARG A C 1
ATOM 746 O O . ARG A 1 100 ? 6.234 -2.295 7.029 1.00 87.44 100 ARG A O 1
ATOM 753 N N . ALA A 1 101 ? 6.479 -4.290 8.035 1.00 89.69 101 ALA A N 1
ATOM 754 C CA . ALA A 1 101 ? 7.843 -4.487 7.565 1.00 89.69 101 ALA A CA 1
ATOM 755 C C . ALA A 1 101 ? 7.892 -4.566 6.032 1.00 89.69 101 ALA A C 1
ATOM 757 O O . ALA A 1 101 ? 8.769 -3.969 5.406 1.00 89.69 101 ALA A O 1
ATOM 758 N N . GLN A 1 102 ? 6.934 -5.257 5.418 1.00 92.44 102 GLN A N 1
ATOM 759 C CA . GLN A 1 102 ? 6.853 -5.371 3.966 1.00 92.44 102 GLN 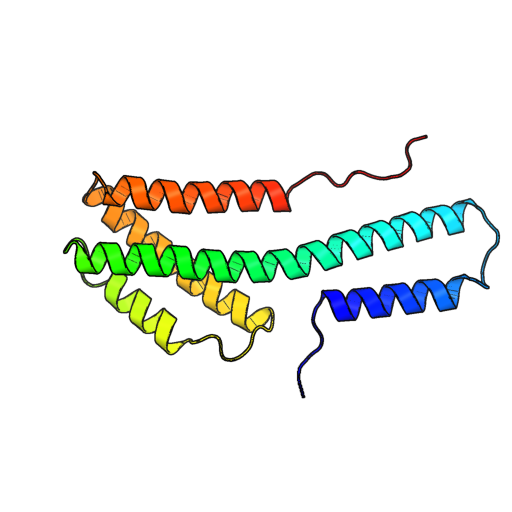A CA 1
ATOM 760 C C . GLN A 1 102 ? 6.450 -4.065 3.290 1.00 92.44 102 GLN A C 1
ATOM 762 O O . GLN A 1 102 ? 7.087 -3.655 2.324 1.00 92.44 102 GLN A O 1
ATOM 767 N N . TYR A 1 103 ? 5.481 -3.350 3.855 1.00 92.38 103 TYR A N 1
ATOM 768 C CA . TYR A 1 103 ? 5.085 -2.030 3.375 1.00 92.38 103 TYR A CA 1
ATOM 769 C C . TYR A 1 103 ? 6.233 -1.017 3.430 1.00 92.38 103 TYR A C 1
ATOM 771 O O . TYR A 1 103 ? 6.382 -0.186 2.533 1.00 92.38 103 TYR A O 1
ATOM 779 N N . HIS A 1 104 ? 7.090 -1.098 4.452 1.00 93.38 104 HIS A N 1
ATOM 780 C CA . HIS A 1 104 ? 8.278 -0.254 4.535 1.00 93.38 104 HIS A CA 1
ATOM 781 C C . HIS A 1 104 ? 9.280 -0.574 3.417 1.00 93.38 104 HIS A C 1
ATOM 783 O O . HIS A 1 104 ? 9.851 0.348 2.834 1.00 93.38 104 HIS A O 1
ATOM 789 N N . ARG A 1 105 ? 9.474 -1.857 3.081 1.00 94.88 105 ARG A N 1
ATOM 790 C CA . ARG A 1 105 ? 10.312 -2.266 1.940 1.00 94.88 105 ARG A CA 1
ATOM 791 C C . ARG A 1 105 ? 9.726 -1.785 0.617 1.00 94.88 105 ARG A C 1
ATOM 793 O O . ARG A 1 105 ? 10.451 -1.191 -0.174 1.00 94.88 105 ARG A O 1
ATOM 800 N N . ALA A 1 106 ? 8.423 -1.971 0.411 1.00 95.81 106 ALA A N 1
ATOM 801 C CA . ALA A 1 106 ? 7.730 -1.460 -0.767 1.00 95.81 106 ALA A CA 1
ATOM 802 C C . ALA A 1 106 ? 7.854 0.069 -0.865 1.00 95.81 106 ALA A C 1
ATOM 804 O O . ALA A 1 106 ? 8.161 0.595 -1.924 1.00 95.81 106 ALA A O 1
ATOM 805 N N . SER A 1 107 ? 7.730 0.802 0.243 1.00 95.12 107 SER A N 1
ATOM 806 C CA . SER A 1 107 ? 7.918 2.260 0.243 1.00 95.12 107 SER A CA 1
ATOM 807 C C . SER A 1 107 ? 9.346 2.680 -0.131 1.00 95.12 107 SER A C 1
ATOM 809 O O . SER A 1 107 ? 9.518 3.685 -0.816 1.00 95.12 107 SER A O 1
ATOM 811 N N . SER A 1 108 ? 10.369 1.917 0.268 1.00 96.19 108 SER A N 1
ATOM 812 C CA . SER A 1 108 ? 11.743 2.135 -0.207 1.00 96.19 108 SER A CA 1
ATOM 813 C C . SER A 1 108 ? 11.874 1.861 -1.708 1.00 96.19 108 SER A C 1
ATOM 815 O O . SER A 1 108 ? 12.417 2.697 -2.422 1.00 96.19 108 SER A O 1
ATOM 817 N N . LEU A 1 109 ? 11.299 0.759 -2.203 1.00 97.31 109 LEU A N 1
ATOM 818 C CA . LEU A 1 109 ? 11.249 0.452 -3.637 1.00 97.31 109 LEU A CA 1
ATOM 819 C C . LEU A 1 109 ? 10.521 1.545 -4.437 1.00 97.31 109 LEU A C 1
ATOM 821 O O . LEU A 1 109 ? 10.959 1.904 -5.527 1.00 97.31 109 LEU A O 1
ATOM 825 N N . LEU A 1 110 ? 9.443 2.120 -3.898 1.00 97.50 110 LEU A N 1
ATOM 826 C CA . LEU A 1 110 ? 8.735 3.232 -4.532 1.00 97.50 110 LEU A CA 1
ATOM 827 C C . LEU A 1 110 ? 9.637 4.460 -4.699 1.00 97.50 110 LEU A C 1
ATOM 829 O O . LEU A 1 110 ? 9.522 5.144 -5.712 1.00 97.50 110 LEU A O 1
ATOM 833 N N . ALA A 1 111 ? 10.533 4.740 -3.749 1.00 96.94 111 ALA A N 1
ATOM 834 C CA . ALA A 1 111 ? 11.479 5.848 -3.876 1.00 96.94 111 ALA A CA 1
ATOM 835 C C . ALA A 1 111 ? 12.440 5.630 -5.058 1.00 96.94 111 ALA A C 1
ATOM 837 O O . ALA A 1 111 ? 12.588 6.525 -5.890 1.00 96.94 111 ALA A O 1
ATOM 838 N N . ASP A 1 112 ? 12.998 4.424 -5.196 1.00 97.69 112 ASP A N 1
ATOM 839 C CA . ASP A 1 112 ? 13.836 4.063 -6.347 1.00 97.69 112 ASP A CA 1
ATOM 840 C C . ASP A 1 112 ? 13.049 4.144 -7.666 1.00 97.69 112 ASP A C 1
ATOM 842 O O . ASP A 1 112 ? 13.503 4.747 -8.641 1.00 97.69 112 ASP A O 1
ATOM 846 N N . CYS A 1 113 ? 11.824 3.606 -7.686 1.00 97.56 113 CYS A N 1
ATOM 847 C CA . CYS A 1 113 ? 10.935 3.681 -8.846 1.00 97.56 113 CYS A CA 1
ATOM 848 C C . CYS A 1 113 ? 10.600 5.127 -9.221 1.00 97.56 113 CYS A C 1
ATOM 850 O O . CYS A 1 113 ? 10.504 5.446 -10.405 1.00 97.56 113 CYS A O 1
ATOM 852 N N . ALA A 1 114 ? 10.428 6.007 -8.234 1.00 97.25 114 ALA A N 1
ATOM 853 C CA . ALA A 1 114 ? 10.130 7.410 -8.465 1.00 97.25 114 ALA A CA 1
ATOM 854 C C . ALA A 1 114 ? 11.297 8.122 -9.150 1.00 97.25 114 ALA A C 1
ATOM 856 O O . ALA A 1 114 ? 11.083 8.840 -10.126 1.00 97.25 114 ALA A O 1
ATOM 857 N N . GLU A 1 115 ? 12.528 7.896 -8.692 1.00 97.56 115 GLU A N 1
ATOM 858 C CA . GLU A 1 115 ? 13.719 8.456 -9.335 1.00 97.56 115 GLU A CA 1
ATOM 859 C C . GLU A 1 115 ? 13.848 7.984 -10.788 1.00 97.56 115 GLU A C 1
ATOM 861 O O . GLU A 1 115 ? 14.005 8.806 -11.695 1.00 97.56 115 GLU A O 1
ATOM 866 N N . LEU A 1 116 ? 13.702 6.677 -11.022 1.00 97.12 116 LEU A N 1
ATOM 867 C CA . LEU A 1 116 ? 13.759 6.074 -12.356 1.00 97.12 116 LEU A CA 1
ATOM 868 C C . LEU A 1 116 ? 12.671 6.628 -13.289 1.00 97.12 116 LEU A C 1
ATOM 870 O O . LEU A 1 116 ? 12.956 7.078 -14.402 1.00 97.12 116 LEU A O 1
ATOM 874 N N . ALA A 1 117 ? 11.421 6.655 -12.825 1.00 96.81 117 ALA A N 1
ATOM 875 C CA . ALA A 1 117 ? 10.284 7.146 -13.595 1.00 96.81 117 ALA A CA 1
ATOM 876 C C . ALA A 1 117 ? 10.380 8.647 -13.902 1.00 96.81 117 ALA A C 1
ATOM 878 O O . ALA A 1 117 ? 9.979 9.084 -14.983 1.00 96.81 117 ALA A O 1
ATOM 879 N N . MET A 1 118 ? 10.932 9.442 -12.982 1.00 96.31 118 MET A N 1
ATOM 880 C CA . MET A 1 118 ? 11.146 10.875 -13.191 1.00 96.31 118 MET A CA 1
ATOM 881 C C . MET A 1 118 ? 12.223 11.152 -14.241 1.00 96.31 118 MET A C 1
ATOM 883 O O . MET A 1 118 ? 12.062 12.089 -15.025 1.00 96.31 118 MET A O 1
ATOM 887 N N . VAL A 1 119 ? 13.283 10.339 -14.288 1.00 96.38 119 VAL A N 1
ATOM 888 C CA . VAL A 1 119 ? 14.333 10.433 -15.317 1.00 96.38 119 VAL A CA 1
ATOM 889 C C . VAL A 1 119 ? 13.809 9.993 -16.685 1.00 96.38 119 VAL A C 1
ATOM 891 O O . VAL A 1 119 ? 14.048 10.683 -17.675 1.00 96.38 119 VAL A O 1
ATOM 894 N N . ALA A 1 120 ? 13.070 8.883 -16.751 1.00 95.44 120 ALA A N 1
ATOM 895 C CA . ALA A 1 120 ? 12.508 8.378 -18.004 1.00 95.44 120 ALA A CA 1
ATOM 896 C C . ALA A 1 120 ? 11.383 9.268 -18.563 1.00 95.44 120 ALA A C 1
ATOM 898 O O . ALA A 1 120 ? 11.246 9.423 -19.777 1.00 95.44 120 ALA A O 1
ATOM 899 N N . GLY A 1 121 ? 10.582 9.875 -17.683 1.00 94.31 121 GLY A N 1
ATOM 900 C CA . GLY A 1 121 ? 9.425 10.678 -18.061 1.00 94.31 121 GLY A CA 1
ATOM 901 C C . GLY A 1 121 ? 8.308 9.848 -18.703 1.00 94.31 121 GLY A C 1
ATOM 902 O O . GLY A 1 121 ? 8.161 8.655 -18.444 1.00 94.31 121 GLY A O 1
ATOM 903 N N . GLY A 1 122 ? 7.481 10.501 -19.526 1.00 94.88 122 GLY A N 1
ATOM 904 C CA . GLY A 1 122 ? 6.447 9.841 -20.330 1.00 94.88 122 GLY A CA 1
ATOM 905 C C . GLY A 1 122 ? 5.492 8.954 -19.524 1.00 94.88 122 GLY A C 1
ATOM 906 O O . GLY A 1 122 ? 4.957 9.368 -18.493 1.00 94.88 122 GLY A O 1
ATOM 907 N N . ASP A 1 123 ? 5.275 7.735 -20.017 1.00 95.25 123 ASP A N 1
ATOM 908 C CA . ASP A 1 123 ? 4.345 6.776 -19.416 1.00 95.25 123 ASP A CA 1
ATOM 909 C C . ASP A 1 123 ? 4.811 6.291 -18.033 1.00 95.25 123 ASP A C 1
ATOM 911 O O . ASP A 1 123 ? 3.996 6.146 -17.124 1.00 95.25 123 ASP A O 1
ATOM 915 N N . SER A 1 124 ? 6.124 6.144 -17.819 1.00 94.31 124 SER A N 1
ATOM 916 C CA . SER A 1 124 ? 6.694 5.776 -16.516 1.00 94.31 124 SER A CA 1
ATOM 917 C C . SER A 1 124 ? 6.317 6.783 -15.432 1.00 94.31 124 SER A C 1
ATOM 919 O O . SER A 1 124 ? 5.877 6.402 -14.346 1.00 94.31 124 SER A O 1
ATOM 921 N N . ARG A 1 125 ? 6.409 8.082 -15.744 1.00 95.50 125 ARG A N 1
ATOM 922 C CA . ARG A 1 125 ? 5.982 9.145 -14.827 1.00 95.50 125 ARG A CA 1
ATOM 923 C C . ARG A 1 125 ? 4.473 9.129 -14.584 1.00 95.50 125 ARG A C 1
ATOM 925 O O . ARG A 1 125 ? 4.049 9.267 -13.445 1.00 95.50 125 ARG A O 1
ATOM 932 N N . HIS A 1 126 ? 3.665 8.919 -15.621 1.00 95.94 126 HIS A N 1
ATOM 933 C CA . HIS A 1 126 ? 2.210 8.842 -15.466 1.00 95.94 126 HIS A CA 1
ATOM 934 C C . HIS A 1 126 ? 1.783 7.671 -14.561 1.00 95.94 126 HIS A C 1
ATOM 936 O O . HIS A 1 126 ? 0.894 7.817 -13.722 1.00 95.94 126 HIS A O 1
ATOM 942 N N . ARG A 1 127 ? 2.456 6.520 -14.674 1.00 95.62 127 ARG A N 1
ATOM 943 C CA . ARG A 1 127 ? 2.235 5.365 -13.792 1.00 95.62 127 ARG A CA 1
ATOM 944 C C . ARG A 1 127 ? 2.632 5.666 -12.345 1.00 95.62 127 ARG A C 1
ATOM 946 O O . ARG A 1 127 ? 1.869 5.324 -11.443 1.00 95.62 127 ARG A O 1
ATOM 953 N N . LEU A 1 128 ? 3.769 6.335 -12.126 1.00 96.88 128 LEU A N 1
ATOM 954 C CA . LEU A 1 128 ? 4.174 6.812 -10.799 1.00 96.88 128 LEU A CA 1
ATOM 955 C C . LEU A 1 128 ? 3.113 7.742 -10.194 1.00 96.88 128 LEU A C 1
ATOM 957 O O . LEU A 1 128 ? 2.676 7.518 -9.066 1.00 96.88 128 LEU A O 1
ATOM 961 N N . ASP A 1 129 ? 2.666 8.748 -10.949 1.00 96.62 129 ASP A N 1
ATOM 962 C CA . ASP A 1 129 ? 1.664 9.715 -10.491 1.00 96.62 129 ASP A CA 1
ATOM 963 C C . ASP A 1 129 ? 0.358 9.011 -10.083 1.00 96.62 129 ASP A C 1
ATOM 965 O O . ASP A 1 129 ? -0.247 9.363 -9.070 1.00 96.62 129 ASP A O 1
ATOM 969 N N . ALA A 1 130 ? -0.050 7.967 -10.814 1.00 95.50 130 ALA A N 1
ATOM 970 C CA . ALA A 1 130 ? -1.228 7.174 -10.476 1.00 95.50 130 ALA A CA 1
ATOM 971 C C . ALA A 1 130 ? -1.079 6.409 -9.147 1.00 95.50 130 ALA A C 1
ATOM 973 O O . ALA A 1 130 ? -2.043 6.337 -8.382 1.00 95.50 130 ALA A O 1
ATOM 974 N N . VAL A 1 131 ? 0.100 5.842 -8.861 1.00 95.25 131 VAL A N 1
ATOM 975 C CA . VAL A 1 131 ? 0.387 5.170 -7.577 1.00 95.25 131 VAL A CA 1
ATOM 976 C C . VAL A 1 131 ? 0.388 6.186 -6.431 1.00 95.25 131 VAL A C 1
ATOM 978 O O . VAL A 1 131 ? -0.276 5.981 -5.414 1.00 95.25 131 VAL A O 1
ATOM 981 N N . VAL A 1 132 ? 1.054 7.331 -6.612 1.00 94.94 132 VAL A N 1
ATOM 982 C CA . VAL A 1 132 ? 1.107 8.402 -5.601 1.00 94.94 132 VAL A CA 1
ATOM 983 C C . VAL A 1 132 ? -0.282 8.983 -5.322 1.00 94.94 132 VAL A C 1
ATOM 985 O O . VAL A 1 132 ? -0.624 9.223 -4.164 1.00 94.94 132 VAL A O 1
ATOM 988 N N . ALA A 1 133 ? -1.110 9.173 -6.353 1.00 93.19 133 ALA A N 1
ATOM 989 C CA . ALA A 1 133 ? -2.479 9.657 -6.193 1.00 93.19 133 ALA A CA 1
ATOM 990 C C . ALA A 1 133 ? -3.319 8.722 -5.307 1.00 93.19 133 ALA A C 1
ATOM 992 O O . ALA A 1 133 ? -3.977 9.198 -4.382 1.00 93.19 133 ALA A O 1
ATOM 993 N N . ARG A 1 134 ? -3.232 7.398 -5.522 1.00 90.62 134 ARG A N 1
ATOM 994 C CA . ARG A 1 134 ? -3.919 6.406 -4.675 1.00 90.62 134 ARG A CA 1
ATOM 995 C C . ARG A 1 134 ? -3.463 6.486 -3.219 1.00 90.62 134 ARG A C 1
ATOM 997 O O . ARG A 1 134 ? -4.304 6.531 -2.324 1.00 90.62 134 ARG A O 1
ATOM 1004 N N . ARG A 1 135 ? -2.152 6.602 -2.975 1.00 89.62 135 ARG A N 1
ATOM 1005 C CA . ARG A 1 135 ? -1.600 6.764 -1.618 1.00 89.62 135 ARG A CA 1
ATOM 1006 C C . ARG A 1 135 ? -2.150 8.007 -0.914 1.00 89.62 135 ARG A C 1
ATOM 1008 O O . ARG A 1 135 ? -2.568 7.932 0.239 1.00 89.62 135 ARG A O 1
ATOM 1015 N N . VAL A 1 136 ? -2.201 9.145 -1.608 1.00 86.88 136 VAL A N 1
ATOM 1016 C CA . VAL A 1 136 ? -2.745 10.399 -1.054 1.00 86.88 136 VAL A CA 1
ATOM 1017 C C . VAL A 1 136 ? -4.237 10.280 -0.734 1.00 86.88 136 VAL A C 1
ATOM 1019 O O . VAL A 1 136 ? -4.685 10.784 0.299 1.00 86.88 136 VAL A O 1
ATOM 1022 N N . ASP A 1 137 ? -5.017 9.617 -1.585 1.00 85.25 137 ASP A N 1
ATOM 1023 C CA . ASP A 1 137 ? -6.443 9.407 -1.328 1.00 85.25 137 ASP A CA 1
ATOM 1024 C C . ASP A 1 137 ? -6.678 8.472 -0.133 1.00 85.25 137 ASP A C 1
ATOM 1026 O O . ASP A 1 137 ? -7.528 8.769 0.713 1.00 85.25 137 ASP A O 1
ATOM 1030 N N . HIS A 1 138 ? -5.859 7.429 0.032 1.00 81.81 138 HIS A N 1
ATOM 1031 C CA . HIS A 1 138 ? -5.875 6.601 1.241 1.00 81.81 138 HIS A CA 1
ATOM 1032 C C . HIS A 1 138 ? -5.527 7.415 2.495 1.00 81.81 138 HIS A C 1
ATOM 1034 O O . HIS A 1 138 ? -6.241 7.342 3.497 1.00 81.81 138 HIS A O 1
ATOM 1040 N N . GLU A 1 139 ? -4.487 8.255 2.453 1.00 78.44 139 GLU A N 1
ATOM 1041 C CA . GLU A 1 139 ? -4.135 9.123 3.584 1.00 78.44 139 GLU A CA 1
ATOM 1042 C C . GLU A 1 139 ? -5.283 10.062 3.977 1.00 78.44 139 GLU A C 1
ATOM 1044 O O . GLU A 1 139 ? -5.526 10.291 5.166 1.00 78.44 139 GLU A O 1
ATOM 1049 N N . ARG A 1 140 ? -6.023 10.591 2.997 1.00 76.69 140 ARG A N 1
ATOM 1050 C CA . ARG A 1 140 ? -7.217 11.410 3.248 1.00 76.69 140 ARG A CA 1
ATOM 1051 C C . ARG A 1 140 ? -8.330 10.603 3.904 1.00 76.69 140 ARG A C 1
ATOM 1053 O O . ARG A 1 140 ? -8.948 11.108 4.838 1.00 76.69 140 ARG A O 1
ATOM 1060 N N . GLN A 1 141 ? -8.559 9.366 3.468 1.00 73.44 141 GLN A N 1
ATOM 1061 C CA . GLN A 1 141 ? -9.572 8.486 4.051 1.00 73.44 141 GLN A CA 1
ATOM 1062 C C . GLN A 1 141 ? -9.227 8.096 5.496 1.00 73.44 141 GLN A C 1
ATOM 1064 O O . GLN A 1 141 ? -10.092 8.147 6.369 1.00 73.44 141 GLN A O 1
ATOM 1069 N N . VAL A 1 142 ? -7.954 7.803 5.786 1.00 67.19 142 VAL A N 1
ATOM 1070 C CA . VAL A 1 142 ? -7.459 7.543 7.151 1.00 67.19 142 VAL A CA 1
ATOM 1071 C C . VAL A 1 142 ? -7.585 8.786 8.038 1.00 67.19 142 VAL A C 1
ATOM 1073 O O . VAL A 1 142 ? -7.904 8.682 9.225 1.00 67.19 142 VAL A O 1
ATOM 1076 N N . ARG A 1 143 ? -7.335 9.980 7.493 1.00 64.94 143 ARG A N 1
ATOM 1077 C CA . ARG A 1 143 ? -7.482 11.253 8.222 1.00 64.94 143 ARG A CA 1
ATOM 1078 C C . ARG A 1 143 ? -8.935 11.737 8.316 1.00 64.94 143 ARG A C 1
ATOM 1080 O O . ARG A 1 143 ? -9.180 12.713 9.024 1.00 64.94 143 ARG A O 1
ATOM 1087 N N . GLY A 1 144 ? -9.867 11.068 7.634 1.00 56.34 144 GLY A N 1
ATOM 1088 C CA . GLY A 1 144 ? -11.292 11.382 7.604 1.00 56.34 144 GLY A CA 1
ATOM 1089 C C . GLY A 1 144 ? -11.893 11.549 9.001 1.00 56.34 144 GLY A C 1
ATOM 1090 O O . GLY A 1 144 ? -11.605 10.784 9.922 1.00 56.34 144 GLY A O 1
ATOM 1091 N N . THR A 1 145 ? -12.686 12.610 9.132 1.00 51.47 145 THR A N 1
ATOM 1092 C CA . THR A 1 145 ? -13.171 13.267 10.349 1.00 51.47 145 THR A CA 1
ATOM 1093 C C . THR A 1 145 ? -13.742 12.304 11.392 1.00 51.47 145 THR A C 1
ATOM 1095 O O . THR A 1 145 ? -14.688 11.571 11.122 1.00 51.47 145 THR A O 1
ATOM 1098 N N . LEU A 1 146 ? -13.220 12.373 12.622 1.00 48.94 146 LEU A N 1
ATOM 1099 C CA . LEU A 1 146 ? -13.916 11.880 13.812 1.00 48.94 146 LEU A CA 1
ATOM 1100 C C . LEU A 1 146 ? -15.201 12.703 13.981 1.00 48.94 146 LEU A C 1
ATOM 1102 O O . LEU A 1 146 ? -15.183 13.773 14.592 1.00 48.94 146 LEU A O 1
ATOM 1106 N N . GLU A 1 147 ? -16.312 12.246 13.411 1.00 51.47 147 GLU A N 1
ATOM 1107 C CA . GLU A 1 147 ? -17.621 12.791 13.749 1.00 51.47 147 GLU A CA 1
ATOM 1108 C C . GLU A 1 147 ? -17.953 12.356 15.179 1.00 51.47 147 GLU A C 1
ATOM 1110 O O . GLU A 1 147 ? -18.352 11.225 15.448 1.00 51.47 147 GLU A O 1
ATOM 1115 N N . LEU A 1 148 ? -17.717 13.262 16.130 1.00 48.50 148 LEU A N 1
ATOM 1116 C CA . LEU A 1 148 ? -18.172 13.119 17.507 1.00 48.50 148 LEU A CA 1
ATOM 1117 C C . LEU A 1 148 ? -19.704 13.131 17.510 1.00 48.50 148 LEU A C 1
ATOM 1119 O O . LEU A 1 148 ? -20.332 14.191 17.523 1.00 48.50 148 LEU A O 1
ATOM 1123 N N . VAL A 1 149 ? -20.301 11.941 17.497 1.00 48.03 149 VAL A N 1
ATOM 1124 C CA . VAL A 1 149 ? -21.725 11.748 17.776 1.00 48.03 149 VAL A CA 1
ATOM 1125 C C . VAL A 1 149 ? -21.977 12.240 19.204 1.00 48.03 149 VAL A C 1
ATOM 1127 O O . VAL A 1 149 ? -21.491 11.638 20.157 1.00 48.03 149 VAL A O 1
ATOM 1130 N N . GLY A 1 150 ? -22.673 13.373 19.358 1.00 46.38 150 GLY A N 1
ATOM 1131 C CA . GLY A 1 150 ? -23.002 13.916 20.685 1.00 46.38 150 GLY A CA 1
ATOM 1132 C C . GLY A 1 150 ? -23.158 15.434 20.822 1.00 46.38 150 GLY A C 1
ATOM 1133 O O . GLY A 1 150 ? -23.234 15.920 21.947 1.00 46.38 150 GLY A O 1
ATOM 1134 N N . ARG A 1 151 ? -23.209 16.216 19.735 1.00 43.78 151 ARG A N 1
ATOM 1135 C CA . ARG A 1 151 ? -23.673 17.616 19.807 1.00 43.78 151 ARG A CA 1
ATOM 1136 C C . ARG A 1 151 ? -25.118 17.728 19.326 1.00 43.78 151 ARG A C 1
ATOM 1138 O O . ARG A 1 151 ? -25.363 18.082 18.177 1.00 43.78 151 ARG A O 1
ATOM 1145 N N . GLY A 1 152 ? -26.035 17.415 20.235 1.00 38.44 152 GLY A N 1
ATOM 1146 C CA . GLY A 1 152 ? -27.467 17.704 20.182 1.00 38.44 152 GLY A CA 1
ATOM 1147 C C . GLY A 1 152 ? -27.970 17.918 21.597 1.00 38.44 152 GLY A C 1
ATOM 1148 O O . GLY A 1 152 ? -27.692 17.024 22.424 1.00 38.44 152 GLY A O 1
#

Foldseek 3Di:
DADDALLRVLVVVLVCLCVVVVPPDPPVVVVLVNVLVSVVSNVVSVLRVVVLVLLVVLLVLLLVLLVVCVVVVLDPCLSVVLNVVLVVLDCPDSHPVSSVVSSVSSVVSLVVLCVSLVVVDDPSNVSNVVSVVSVVVVVCVSVPDPPRPDDD

Radius of gyration: 21.32 Å; chains: 1; bounding box: 48×39×57 Å

Sequence (152 aa):
MTLPTSSQLISVIRAEIEETISGISEDPRIVNCLSMVDSMLATIAIRCDHEIGWMISEIDDIADLADRLVVDGVDDGRASSGLAALRDAELEDFNTATVRAQYHRASSLLADCAELAMVAGGDSRHRLDAVVARRVDHERQVRGTLELVGRG

pLDDT: mean 83.66, std 13.74, range [38.22, 97.75]

Secondary structure (DSSP, 8-state):
-PPPPHHHHHHHHHHHHHHHHTTT---HHHHHHHHHHHHHHHHHHHHHHHHHHHHHHHHHHHHHHHHHHHHTT--SSHHHHHHHHHHHT--S---HHHHHHHHHHHHHHHHHHHHHHHHH-HHHHHHHHHHHHHHHHHHHHHH-----TT--